Protein AF-A0ABD0Q8B6-F1 (afdb_monomer)

Structure (mmCIF, N/CA/C/O backbone):
data_AF-A0ABD0Q8B6-F1
#
_entry.id   AF-A0ABD0Q8B6-F1
#
loop_
_atom_site.group_PDB
_atom_site.id
_atom_site.type_symbol
_atom_site.label_atom_id
_atom_site.label_alt_id
_atom_site.label_comp_id
_atom_site.label_asym_id
_atom_site.label_entity_id
_atom_site.label_seq_id
_atom_site.pdbx_PDB_ins_code
_atom_site.Cartn_x
_atom_site.Cartn_y
_atom_site.Cartn_z
_atom_site.occupancy
_atom_site.B_iso_or_equiv
_atom_site.auth_seq_id
_atom_site.auth_comp_id
_atom_site.auth_asym_id
_atom_site.auth_atom_id
_atom_site.pdbx_PDB_model_num
ATOM 1 N N . LEU A 1 1 ? 4.141 -10.645 0.067 1.00 59.28 1 LEU A N 1
ATOM 2 C CA . LEU A 1 1 ? 2.759 -10.471 0.556 1.00 59.28 1 LEU A CA 1
ATOM 3 C C . LEU A 1 1 ? 2.523 -11.557 1.598 1.00 59.28 1 LEU A C 1
ATOM 5 O O . LEU A 1 1 ? 2.260 -12.688 1.228 1.00 59.28 1 LEU A O 1
ATOM 9 N N . ARG A 1 2 ? 2.841 -11.276 2.869 1.00 74.38 2 ARG A N 1
ATOM 10 C CA . ARG A 1 2 ? 2.615 -12.207 3.998 1.00 74.38 2 ARG A CA 1
ATOM 11 C C . ARG A 1 2 ? 1.362 -11.844 4.803 1.00 74.38 2 ARG A C 1
ATOM 13 O O . ARG A 1 2 ? 0.949 -12.623 5.647 1.00 74.38 2 ARG A O 1
ATOM 20 N N . ASP A 1 3 ? 0.803 -10.669 4.535 1.00 83.31 3 ASP A N 1
ATOM 21 C CA . ASP A 1 3 ? -0.483 -10.223 5.048 1.00 83.31 3 ASP A CA 1
ATOM 22 C C . ASP A 1 3 ? -1.551 -10.574 4.005 1.00 83.31 3 ASP A C 1
ATOM 24 O O . ASP A 1 3 ? -1.437 -10.158 2.849 1.00 83.31 3 ASP A O 1
ATOM 28 N N . ASN A 1 4 ? -2.543 -11.370 4.409 1.00 88.75 4 ASN A N 1
ATOM 29 C CA . ASN A 1 4 ? -3.619 -11.854 3.539 1.00 88.75 4 ASN A CA 1
ATOM 30 C C . ASN A 1 4 ? -4.615 -10.751 3.158 1.00 88.75 4 ASN A C 1
ATOM 32 O O . ASN A 1 4 ? -5.423 -10.953 2.259 1.00 88.75 4 ASN A O 1
ATOM 36 N N . ARG A 1 5 ? -4.557 -9.597 3.829 1.00 94.19 5 ARG A N 1
ATOM 37 C CA . ARG A 1 5 ? -5.379 -8.428 3.516 1.00 94.19 5 ARG A CA 1
ATOM 38 C C . ARG A 1 5 ? -4.858 -7.641 2.316 1.00 94.19 5 ARG A C 1
ATOM 40 O O . ARG A 1 5 ? -5.577 -6.809 1.771 1.00 94.19 5 ARG A O 1
ATOM 47 N N . ILE A 1 6 ? -3.598 -7.857 1.925 1.00 91.88 6 ILE A N 1
ATOM 48 C CA . ILE A 1 6 ? -2.944 -7.084 0.867 1.00 91.88 6 ILE A CA 1
ATOM 49 C C . ILE A 1 6 ? -3.013 -7.844 -0.455 1.00 91.88 6 ILE A C 1
ATOM 51 O O . ILE A 1 6 ? -2.444 -8.926 -0.598 1.00 91.88 6 ILE A O 1
ATOM 55 N N . GLU A 1 7 ? -3.618 -7.220 -1.457 1.00 93.19 7 GLU A N 1
ATOM 56 C CA . GLU A 1 7 ? -3.731 -7.749 -2.811 1.00 93.19 7 GLU A CA 1
ATOM 57 C C . GLU A 1 7 ? -2.963 -6.881 -3.807 1.00 93.19 7 GLU A C 1
ATOM 59 O O . GLU A 1 7 ? -2.995 -5.650 -3.755 1.00 93.19 7 GLU A O 1
ATOM 64 N N . LEU A 1 8 ? -2.275 -7.524 -4.753 1.00 90.38 8 LEU A N 1
ATOM 65 C CA . LEU A 1 8 ? -1.660 -6.827 -5.878 1.00 90.38 8 LEU A CA 1
ATOM 66 C C . LEU A 1 8 ? -2.727 -6.550 -6.941 1.00 90.38 8 LEU A C 1
ATOM 68 O O . LEU A 1 8 ? -3.182 -7.470 -7.613 1.00 90.38 8 LEU A O 1
ATOM 72 N N . VAL A 1 9 ? -3.079 -5.279 -7.124 1.00 93.94 9 VAL A N 1
ATOM 73 C CA . VAL A 1 9 ? -4.080 -4.850 -8.113 1.00 93.94 9 VAL A CA 1
ATOM 74 C C . VAL A 1 9 ? -3.436 -4.631 -9.480 1.00 93.94 9 VAL A C 1
ATOM 76 O O . VAL A 1 9 ? -4.005 -4.992 -10.509 1.00 93.94 9 VAL A O 1
ATOM 79 N N . ARG A 1 10 ? -2.238 -4.033 -9.517 1.00 89.94 10 ARG A N 1
ATOM 80 C CA . ARG A 1 10 ? -1.542 -3.707 -10.768 1.00 89.94 10 ARG A CA 1
ATOM 81 C C . ARG A 1 10 ? -0.032 -3.712 -10.587 1.00 89.94 10 ARG A C 1
ATOM 83 O O . ARG A 1 10 ? 0.482 -3.162 -9.618 1.00 89.94 10 ARG A O 1
ATOM 90 N N . ALA A 1 11 ? 0.671 -4.278 -11.563 1.00 88.25 11 ALA A N 1
ATOM 91 C CA . ALA A 1 11 ? 2.123 -4.215 -11.663 1.00 88.25 11 ALA A CA 1
ATOM 92 C C . ALA A 1 11 ? 2.537 -3.927 -13.108 1.00 88.25 11 ALA A C 1
ATOM 94 O O . ALA A 1 11 ? 2.256 -4.701 -14.021 1.00 88.25 11 ALA A O 1
ATOM 95 N N . THR A 1 12 ? 3.214 -2.804 -13.312 1.00 87.19 12 THR A N 1
ATOM 96 C CA . THR A 1 12 ? 3.828 -2.407 -14.582 1.00 87.19 12 THR A CA 1
ATOM 97 C C . THR A 1 12 ? 5.241 -1.886 -14.318 1.00 87.19 12 THR A C 1
ATOM 99 O O . THR A 1 12 ? 5.671 -1.765 -13.175 1.00 87.19 12 THR A O 1
ATOM 102 N N . SER A 1 13 ? 5.976 -1.519 -15.366 1.00 81.88 13 SER A N 1
ATOM 103 C CA . SER A 1 13 ? 7.307 -0.909 -15.234 1.00 81.88 13 SER A CA 1
ATOM 104 C C . SER A 1 13 ? 7.303 0.516 -14.656 1.00 81.88 13 SER A C 1
ATOM 106 O O . SER A 1 13 ? 8.375 1.082 -14.420 1.00 81.88 13 SER A O 1
ATOM 108 N N . GLN A 1 14 ? 6.128 1.112 -14.439 1.00 82.44 14 GLN A N 1
ATOM 109 C CA . GLN A 1 14 ? 5.979 2.494 -13.966 1.00 82.44 14 GLN A CA 1
ATOM 110 C C . GLN A 1 14 ? 5.018 2.631 -12.783 1.00 82.44 14 GLN A C 1
ATOM 112 O O . GLN A 1 14 ? 5.049 3.643 -12.091 1.00 82.44 14 GLN A O 1
ATOM 117 N N . GLU A 1 15 ? 4.188 1.622 -12.537 1.00 83.31 15 GLU A N 1
ATOM 118 C CA . GLU A 1 15 ? 3.105 1.673 -11.564 1.00 83.31 15 GLU A CA 1
ATOM 119 C C . GLU A 1 15 ? 3.015 0.346 -10.814 1.00 83.31 15 GLU A C 1
ATOM 121 O O . GLU A 1 15 ? 2.977 -0.724 -11.429 1.00 83.31 15 GLU A O 1
ATOM 126 N N . LEU A 1 16 ? 2.952 0.439 -9.488 1.00 86.56 16 LEU A N 1
ATOM 127 C CA . LEU A 1 16 ? 2.639 -0.664 -8.594 1.00 86.56 16 LEU A CA 1
ATOM 128 C C . LEU A 1 16 ? 1.478 -0.222 -7.704 1.00 86.56 16 LEU A C 1
ATOM 130 O O . LEU A 1 16 ? 1.622 0.739 -6.948 1.00 86.56 16 LEU A O 1
ATOM 134 N N . THR A 1 17 ? 0.360 -0.937 -7.786 1.00 88.75 17 THR A N 1
ATOM 135 C CA . THR A 1 17 ? -0.867 -0.619 -7.048 1.00 88.75 17 THR A CA 1
ATOM 136 C C . THR A 1 17 ? -1.288 -1.830 -6.234 1.00 88.75 17 THR A C 1
ATOM 138 O O . THR A 1 17 ? -1.399 -2.938 -6.766 1.00 88.75 17 THR A O 1
ATOM 141 N N . ILE A 1 18 ? -1.531 -1.609 -4.945 1.00 90.25 18 ILE A N 1
ATOM 142 C CA . ILE A 1 18 ? -2.008 -2.618 -4.001 1.00 90.25 18 ILE A CA 1
ATOM 143 C C . ILE A 1 18 ? -3.343 -2.176 -3.401 1.00 90.25 18 ILE A C 1
ATOM 145 O O . ILE A 1 18 ? -3.606 -0.981 -3.288 1.00 90.25 18 ILE A O 1
ATOM 149 N N . SER A 1 19 ? -4.161 -3.144 -3.013 1.00 92.19 19 SER A N 1
ATOM 150 C CA . SER A 1 19 ? -5.347 -2.941 -2.185 1.00 92.19 19 SER A CA 1
ATOM 151 C C . SER A 1 19 ? -5.088 -3.554 -0.816 1.00 92.19 19 SER A C 1
ATOM 153 O O . SER A 1 19 ? -4.435 -4.593 -0.733 1.00 92.19 19 SER A O 1
ATOM 155 N N . ILE A 1 20 ? -5.570 -2.911 0.245 1.00 92.69 20 ILE A N 1
ATOM 156 C CA . ILE A 1 20 ? -5.518 -3.429 1.614 1.00 92.69 20 ILE A CA 1
ATOM 157 C C . ILE A 1 20 ? -6.961 -3.498 2.114 1.00 92.69 20 ILE A C 1
ATOM 159 O O . ILE A 1 20 ? -7.637 -2.472 2.182 1.00 92.69 20 ILE A O 1
ATOM 163 N N . SER A 1 21 ? -7.448 -4.698 2.418 1.00 94.50 21 SER A N 1
ATOM 164 C CA . SER A 1 21 ? -8.757 -4.918 3.039 1.00 94.50 21 SER A CA 1
ATOM 165 C C . SER A 1 21 ? -8.672 -4.820 4.568 1.00 94.50 21 SER A C 1
ATOM 167 O O . SER A 1 21 ? -7.594 -4.928 5.144 1.00 94.50 21 SER A O 1
ATOM 169 N N . GLU A 1 22 ? -9.809 -4.580 5.234 1.00 94.06 22 GLU A N 1
ATOM 170 C CA . GLU A 1 22 ? -9.897 -4.524 6.707 1.00 94.06 22 GLU A CA 1
ATOM 171 C C . GLU A 1 22 ? -8.838 -3.604 7.353 1.00 94.06 22 GLU A C 1
ATOM 173 O O . GLU A 1 22 ? -8.097 -4.005 8.254 1.00 94.06 22 GLU A O 1
ATOM 178 N N . VAL A 1 23 ? -8.740 -2.369 6.847 1.00 94.50 23 VAL A N 1
ATOM 179 C CA . VAL A 1 23 ? -7.811 -1.351 7.361 1.00 94.50 23 VAL A CA 1
ATOM 180 C C . VAL A 1 23 ? -8.189 -0.966 8.794 1.00 94.50 23 VAL A C 1
ATOM 182 O O . VAL A 1 23 ? -9.352 -0.704 9.099 1.00 94.50 23 VAL A O 1
ATOM 185 N N . THR A 1 24 ? -7.187 -0.902 9.666 1.00 94.50 24 THR A N 1
ATOM 186 C CA . THR A 1 24 ? -7.300 -0.522 11.079 1.00 94.50 24 THR A CA 1
ATOM 187 C C . THR A 1 24 ? -6.355 0.637 11.407 1.00 94.50 24 THR A C 1
ATOM 189 O O . THR A 1 24 ? -5.437 0.933 10.648 1.00 94.50 24 THR A O 1
ATOM 192 N N . LEU A 1 25 ? -6.507 1.259 12.583 1.00 95.56 25 LEU A N 1
ATOM 193 C CA . LEU A 1 25 ? -5.576 2.2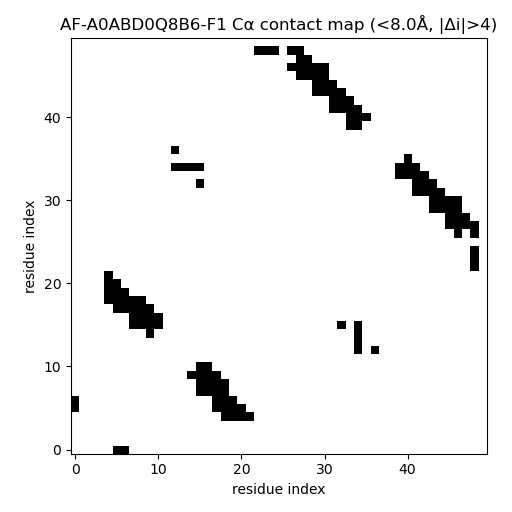97 13.058 1.00 95.56 25 LEU A CA 1
ATOM 194 C C . LEU A 1 25 ? -4.121 1.805 13.180 1.00 95.56 25 LEU A C 1
ATOM 196 O O . LEU A 1 25 ? -3.200 2.611 13.139 1.00 95.56 25 LEU A O 1
ATOM 200 N N . ALA A 1 26 ? -3.898 0.493 13.318 1.00 93.50 26 ALA A N 1
ATOM 201 C CA . ALA A 1 26 ? -2.553 -0.080 13.368 1.00 93.50 26 ALA A CA 1
ATOM 202 C C . ALA A 1 26 ? -1.840 -0.066 12.003 1.00 93.50 26 ALA A C 1
ATOM 204 O O . ALA A 1 26 ? -0.626 -0.255 11.951 1.00 93.50 26 ALA A O 1
ATOM 205 N N . ASP A 1 27 ? -2.583 0.153 10.914 1.00 93.69 27 ASP A N 1
ATOM 206 C CA . ASP A 1 27 ? -2.051 0.215 9.554 1.00 93.69 27 ASP A CA 1
ATOM 207 C C . ASP A 1 27 ? -1.568 1.629 9.171 1.00 93.69 27 ASP A C 1
ATOM 209 O O . ASP A 1 27 ? -0.964 1.795 8.112 1.00 93.69 27 ASP A O 1
ATOM 213 N N . GLU A 1 28 ? -1.801 2.651 10.003 1.00 96.69 28 GLU A N 1
ATOM 214 C CA . GLU A 1 28 ? -1.281 4.008 9.797 1.00 96.69 28 GLU A CA 1
ATOM 215 C C . GLU A 1 28 ? 0.254 4.046 9.888 1.00 96.69 28 GLU A C 1
ATOM 217 O O . GLU A 1 28 ? 0.867 3.458 10.781 1.00 96.69 28 GLU A O 1
ATOM 222 N N . GLY A 1 29 ? 0.899 4.777 8.974 1.00 96.12 29 GLY A N 1
ATOM 223 C CA . GLY A 1 29 ? 2.345 4.967 9.021 1.00 96.12 29 GLY A CA 1
ATOM 224 C C . GLY A 1 29 ? 3.002 5.190 7.665 1.00 96.12 29 GLY A C 1
ATOM 225 O O . GLY A 1 29 ? 2.362 5.493 6.661 1.00 96.12 29 GLY A O 1
ATOM 226 N N . MET A 1 30 ? 4.328 5.053 7.625 1.00 97.12 30 MET A N 1
ATOM 227 C CA . MET A 1 30 ? 5.109 5.245 6.402 1.00 97.12 30 MET A CA 1
ATOM 228 C C . MET A 1 30 ? 5.158 3.964 5.563 1.00 97.12 30 MET A C 1
ATOM 230 O O . MET A 1 30 ? 5.769 2.971 5.955 1.00 97.12 30 MET A O 1
ATOM 234 N N . TYR A 1 31 ? 4.612 4.033 4.353 1.00 93.44 31 TYR A N 1
ATOM 235 C CA . TYR A 1 31 ? 4.656 2.971 3.356 1.00 93.44 31 TYR A CA 1
ATOM 236 C C . TYR A 1 31 ? 5.783 3.238 2.364 1.00 93.44 31 TYR A C 1
ATOM 238 O O . TYR A 1 31 ? 6.012 4.370 1.932 1.00 93.44 31 TYR A O 1
ATOM 246 N N . THR A 1 32 ? 6.501 2.178 1.991 1.00 93.38 32 THR A N 1
ATOM 247 C CA . THR A 1 32 ? 7.525 2.217 0.941 1.00 93.38 32 THR A CA 1
ATOM 248 C C . THR A 1 32 ? 7.117 1.280 -0.188 1.00 93.38 32 THR A C 1
ATOM 250 O O . THR A 1 32 ? 6.967 0.079 0.019 1.00 93.38 32 THR A O 1
ATOM 253 N N . CYS A 1 33 ? 6.962 1.833 -1.385 1.00 89.00 33 CYS A N 1
ATOM 254 C CA . CYS A 1 33 ? 6.748 1.088 -2.615 1.00 89.00 33 CYS A CA 1
ATOM 255 C C . CYS A 1 33 ? 8.095 0.891 -3.320 1.00 89.00 33 CYS A C 1
ATOM 257 O O . CYS A 1 33 ? 8.782 1.872 -3.607 1.00 89.00 33 CYS A O 1
ATOM 259 N N . SER A 1 34 ? 8.458 -0.362 -3.601 1.00 88.06 34 SER A N 1
ATOM 260 C CA . SER A 1 34 ? 9.701 -0.733 -4.287 1.00 88.06 34 SER A CA 1
ATOM 261 C C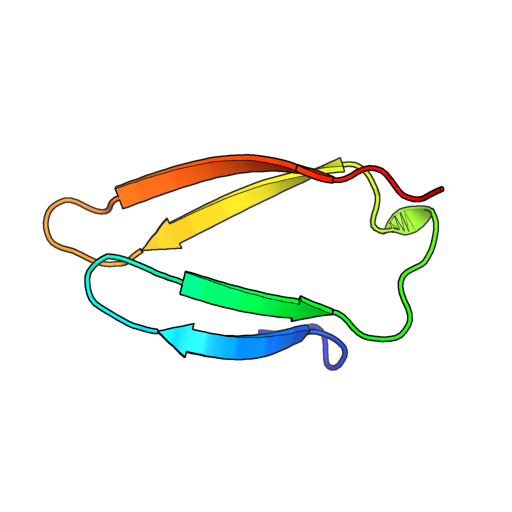 . SER A 1 34 ? 9.379 -1.471 -5.580 1.00 88.06 34 SER A C 1
ATOM 263 O O . SER A 1 34 ? 8.901 -2.605 -5.554 1.00 88.06 34 SER A O 1
ATOM 265 N N . LEU A 1 35 ? 9.666 -0.837 -6.713 1.00 85.12 35 LEU A N 1
ATOM 266 C CA . LEU A 1 35 ? 9.520 -1.428 -8.033 1.00 85.12 35 LEU A CA 1
ATOM 267 C C . LEU A 1 35 ? 10.876 -1.957 -8.513 1.00 85.12 35 LEU A C 1
ATOM 269 O O . LEU A 1 35 ? 11.823 -1.191 -8.707 1.00 85.12 35 LEU A O 1
ATOM 273 N N . PHE A 1 36 ? 10.956 -3.273 -8.723 1.00 84.38 36 PHE A N 1
ATO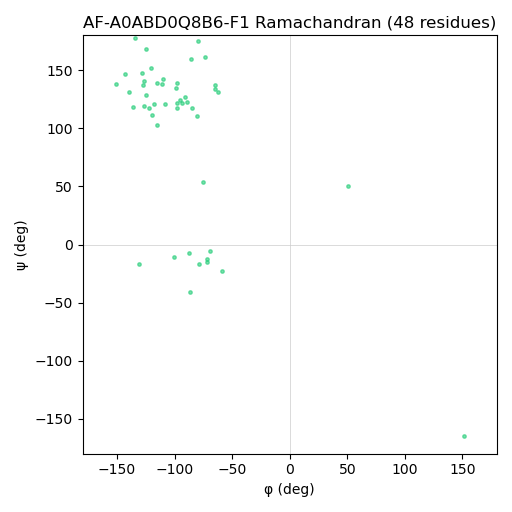M 274 C CA . PHE A 1 36 ? 12.174 -4.002 -9.103 1.00 84.38 36 PHE A CA 1
ATOM 275 C C . PHE A 1 36 ? 12.569 -3.800 -10.580 1.00 84.38 36 PHE A C 1
ATOM 277 O O . PHE A 1 36 ? 12.743 -4.753 -11.336 1.00 84.38 36 P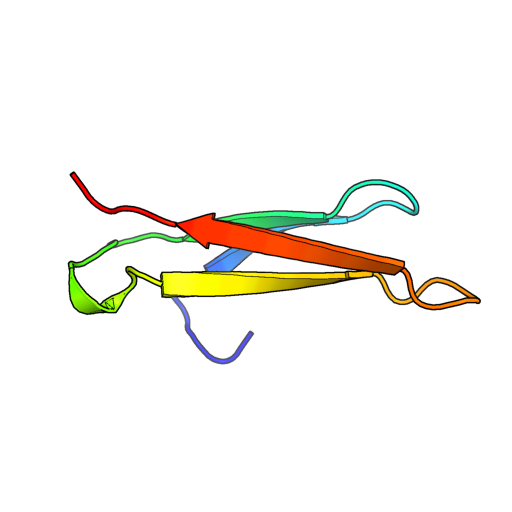HE A O 1
ATOM 284 N N . THR A 1 37 ? 12.700 -2.545 -11.010 1.00 84.38 37 THR A N 1
ATOM 285 C CA . THR A 1 37 ? 13.359 -2.164 -12.266 1.00 84.38 37 THR A CA 1
ATOM 286 C C . THR A 1 37 ? 14.885 -2.175 -12.105 1.00 84.38 37 THR A C 1
ATOM 288 O O . THR A 1 37 ? 15.403 -2.370 -11.006 1.00 84.38 37 THR A O 1
ATOM 291 N N . MET A 1 38 ? 15.626 -1.939 -13.190 1.00 89.69 38 MET A N 1
ATOM 292 C CA . MET A 1 38 ? 17.071 -1.703 -13.144 1.00 89.69 38 MET A CA 1
ATOM 293 C C . MET A 1 38 ? 17.351 -0.266 -13.618 1.00 89.69 38 MET A C 1
ATOM 295 O O . MET A 1 38 ? 17.246 -0.012 -14.818 1.00 89.69 38 MET A O 1
ATOM 299 N N . PRO A 1 39 ? 17.638 0.697 -12.714 1.00 90.44 39 PRO A N 1
ATOM 300 C CA . PRO A 1 39 ? 17.762 0.581 -11.251 1.00 90.44 39 PRO A CA 1
ATOM 301 C C . PRO A 1 39 ? 16.411 0.414 -10.536 1.00 90.44 39 PRO A C 1
ATOM 303 O O . PRO A 1 39 ? 15.365 0.746 -11.099 1.00 90.44 39 PRO A O 1
ATOM 306 N N . VAL A 1 40 ? 16.429 -0.074 -9.289 1.00 89.81 40 VAL A N 1
ATOM 307 C CA . VAL A 1 40 ? 15.216 -0.193 -8.459 1.00 89.81 40 VAL A CA 1
ATOM 308 C C . VAL A 1 40 ? 14.647 1.201 -8.221 1.00 89.81 40 VAL A C 1
ATOM 310 O O . VAL A 1 40 ? 15.374 2.120 -7.842 1.00 89.81 40 VAL A O 1
ATOM 313 N N . LYS A 1 41 ? 13.345 1.361 -8.448 1.00 88.06 41 LYS A N 1
ATOM 314 C CA . LYS A 1 41 ? 12.633 2.606 -8.158 1.00 88.06 41 LYS A CA 1
ATOM 315 C C . LYS A 1 41 ? 11.911 2.473 -6.828 1.00 88.06 41 LYS A C 1
ATOM 317 O O . LYS A 1 41 ? 11.244 1.473 -6.583 1.00 88.06 41 LYS A O 1
ATOM 322 N N . THR A 1 42 ? 12.017 3.500 -5.994 1.00 92.38 42 THR A N 1
ATOM 323 C CA . THR A 1 42 ? 11.383 3.537 -4.671 1.00 92.38 42 THR A CA 1
ATOM 324 C C . THR A 1 42 ? 10.569 4.808 -4.509 1.00 92.38 42 THR A C 1
ATOM 326 O O . THR A 1 42 ? 11.042 5.889 -4.853 1.00 92.38 42 THR A O 1
ATOM 329 N N . ALA A 1 43 ? 9.372 4.681 -3.947 1.00 90.50 43 ALA A N 1
ATOM 330 C CA . ALA A 1 43 ? 8.515 5.791 -3.552 1.00 90.50 43 ALA A CA 1
ATOM 331 C C . ALA A 1 43 ? 8.071 5.600 -2.098 1.00 90.50 43 ALA A C 1
ATOM 333 O O . ALA A 1 43 ? 7.920 4.469 -1.635 1.00 90.50 43 ALA A O 1
ATOM 334 N N . LYS A 1 44 ? 7.875 6.700 -1.368 1.00 94.75 44 LYS A N 1
ATOM 335 C CA . LYS A 1 44 ? 7.403 6.682 0.020 1.00 94.75 44 LYS A CA 1
ATOM 336 C C . LYS A 1 44 ? 6.183 7.574 0.164 1.00 94.75 44 LYS A C 1
ATOM 338 O O . LYS A 1 44 ? 6.153 8.655 -0.417 1.00 94.75 44 LYS A O 1
ATOM 343 N N . 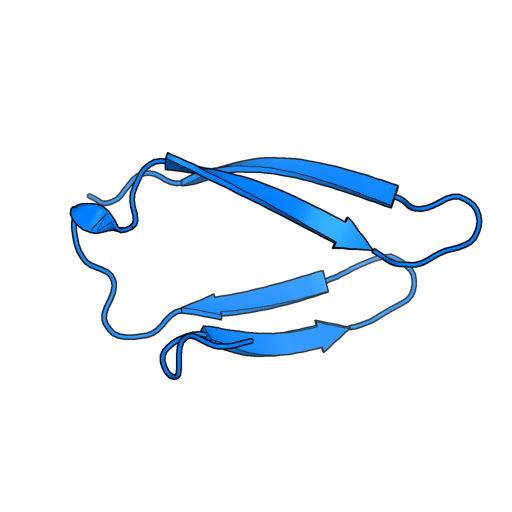ALA A 1 45 ? 5.218 7.126 0.950 1.00 94.06 45 ALA A N 1
ATOM 344 C CA . ALA A 1 45 ? 4.034 7.895 1.300 1.00 94.06 45 ALA A CA 1
ATOM 345 C C . ALA A 1 45 ? 3.648 7.596 2.750 1.00 94.06 45 ALA A C 1
ATOM 347 O O . ALA A 1 45 ? 3.855 6.482 3.230 1.00 94.06 45 ALA A O 1
ATOM 348 N N . PHE A 1 46 ? 3.109 8.591 3.446 1.00 95.94 46 PHE A N 1
ATO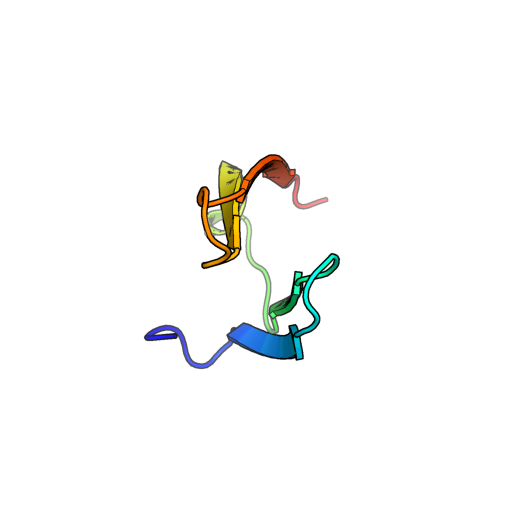M 349 C CA . PHE A 1 46 ? 2.493 8.377 4.750 1.00 95.94 46 PHE A CA 1
ATOM 350 C C . PHE A 1 46 ? 1.014 8.050 4.527 1.00 95.94 46 PHE A C 1
ATOM 352 O O . PHE A 1 46 ? 0.314 8.822 3.873 1.00 95.94 46 PHE A O 1
ATOM 359 N N . LEU A 1 47 ? 0.566 6.893 5.008 1.00 94.19 47 LEU A N 1
ATOM 360 C CA . LEU A 1 47 ? -0.834 6.489 4.997 1.00 94.19 47 LEU A CA 1
ATOM 361 C C . LEU A 1 47 ? -1.472 6.950 6.303 1.00 94.19 47 LE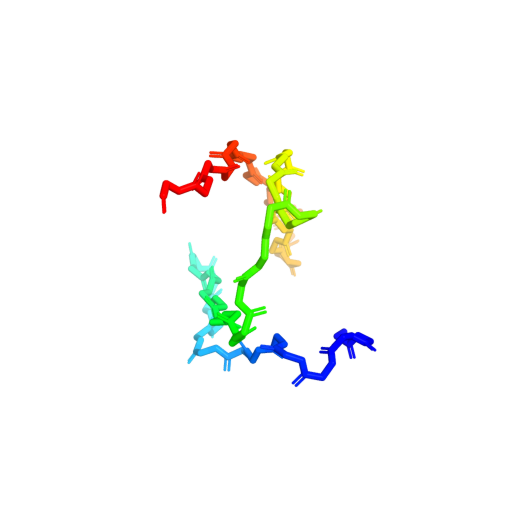U A C 1
ATOM 363 O O . LEU A 1 47 ? -0.960 6.611 7.365 1.00 94.19 47 LEU 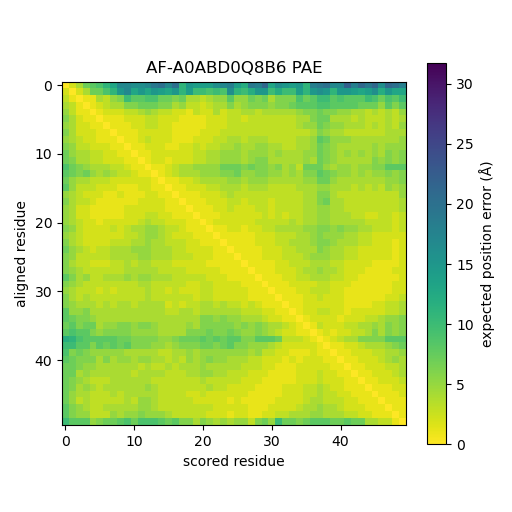A O 1
ATOM 367 N N . THR A 1 48 ? -2.580 7.677 6.210 1.00 95.56 48 THR A N 1
ATOM 368 C CA . THR A 1 48 ? -3.393 8.111 7.354 1.00 95.56 48 THR A CA 1
ATOM 369 C C . THR A 1 48 ? -4.723 7.372 7.324 1.00 95.56 48 THR A C 1
ATOM 371 O O . THR A 1 48 ? -5.314 7.230 6.250 1.00 95.56 48 THR A O 1
ATOM 374 N N . VAL A 1 49 ? -5.192 6.916 8.485 1.00 95.06 49 VAL A N 1
ATOM 375 C CA . VAL A 1 49 ? -6.490 6.241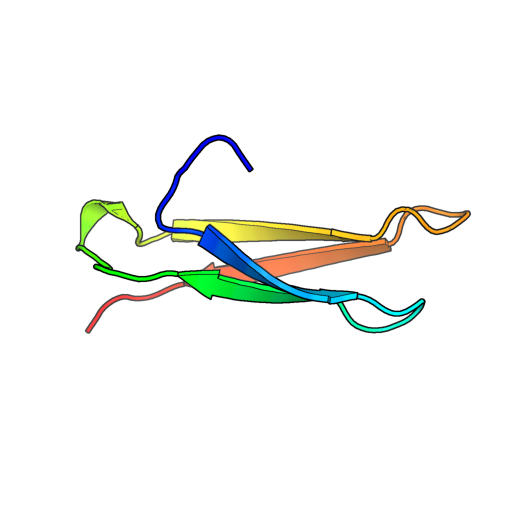 8.633 1.00 95.06 49 VAL A CA 1
ATOM 376 C C . VAL A 1 49 ? -7.440 7.192 9.366 1.00 95.06 49 VAL A C 1
ATOM 378 O O . VAL A 1 49 ? -7.127 7.641 10.466 1.00 95.06 49 VAL A O 1
ATOM 381 N N . LEU A 1 50 ? -8.562 7.544 8.727 1.00 90.00 50 LEU A N 1
ATOM 382 C CA . LEU A 1 50 ? -9.547 8.523 9.216 1.00 90.00 50 LEU A CA 1
ATOM 383 C C . LEU A 1 50 ? -10.830 7.858 9.718 1.00 90.00 50 LEU A C 1
ATOM 385 O O . LEU A 1 50 ? -11.215 6.820 9.133 1.00 90.00 50 LEU A O 1
#

Organism: Cirrhinus mrigala (NCBI:txid683832)

Mean predicted aligned error: 3.8 Å

Sequence (50 aa):
LRDNRIELVRATSQELTISISEVTLADEGMYTCSLFTMPVKTAKAFLTVL

Foldseek 3Di:
DPDPQKDFPDDDQVDTDIGGPPDDQVNFAKDKDWHVDVVIDIDIDTDDDD

InterPro domains:
  IPR013783 Immunoglobulin-like fold [G3DSA:2.60.40.10] (1-50)
  IPR036179 Immunoglobulin-like domain superfamily [SSF48726] (3-50)

Nearest PDB structures (foldseek):
  3m45-assembly1_A  TM=8.282E-01  e=1.554E-03  Mus musculus
  4h5s-assembly1_B  TM=8.235E-01  e=3.033E-02  Homo sapiens
  6nrr-assembly1_A  TM=7.995E-01  e=3.905E-01  Drosophila melanogaster
  6eg0-assembly1_B  TM=7.588E-01  e=9.521E-01  Drosophila melanogaster
  6nrr-assembly1_B  TM=7.049E-01  e=7.967E-01  Drosophila melanogaster

pLDDT: mean 90.02, std 6.36, range [59.28, 97.12]

Secondary structure (DSSP, 8-state):
--STTEEEEEE-SS-EEEEESS--GGG-EEEEEEE--SSPEEEEEEE---

Radius of gyration: 12.0 Å; Cα contacts (8 Å, |Δi|>4): 68; chains: 1; bounding box: 28×21×29 Å

Solvent-accessible surface area (backbone atoms only — not comparable to full-atom values): 3436 Å² total; per-residue (Å²): 129,91,53,90,48,52,43,84,73,45,83,57,102,88,47,78,41,71,44,70,53,91,80,50,78,86,69,45,43,80,46,75,49,75,44,91,50,94,73,68,45,75,50,74,49,77,47,82,75,131